Protein AF-A0A658NK77-F1 (afdb_monomer_lite)

Structure (mmCIF, N/CA/C/O backbone):
data_AF-A0A658NK77-F1
#
_entry.id   AF-A0A658NK77-F1
#
loop_
_atom_site.group_PDB
_atom_site.id
_atom_site.type_symbol
_atom_site.label_atom_id
_atom_site.label_alt_id
_atom_site.label_comp_id
_atom_site.label_asym_id
_atom_site.label_entity_id
_atom_site.label_seq_id
_atom_site.pdbx_PDB_ins_code
_atom_site.Cartn_x
_atom_site.Cartn_y
_atom_site.Cartn_z
_atom_site.occupancy
_atom_site.B_iso_or_equiv
_atom_site.auth_seq_id
_atom_site.auth_comp_id
_atom_site.auth_asym_id
_atom_site.auth_atom_id
_atom_site.pdbx_PDB_model_num
ATOM 1 N N . GLU A 1 1 ? -11.442 7.409 2.285 1.00 90.62 1 GLU A N 1
ATOM 2 C CA . GLU A 1 1 ? -12.764 7.462 1.645 1.00 90.62 1 GLU A CA 1
ATOM 3 C C . GLU A 1 1 ? -13.683 6.512 2.390 1.00 90.62 1 GLU A C 1
ATOM 5 O O . GLU A 1 1 ? -13.222 5.436 2.770 1.00 90.62 1 GLU A O 1
ATOM 10 N N . ASP A 1 2 ? -14.904 6.927 2.698 1.00 93.38 2 ASP A N 1
ATOM 11 C CA . ASP A 1 2 ? -15.929 6.022 3.218 1.00 93.38 2 ASP A CA 1
ATOM 12 C C . ASP A 1 2 ? -16.692 5.330 2.078 1.00 93.38 2 ASP A C 1
ATOM 14 O O . ASP A 1 2 ? -16.338 5.452 0.910 1.00 93.38 2 ASP A O 1
ATOM 18 N N . GLN A 1 3 ? -17.737 4.569 2.403 1.00 92.69 3 GLN A N 1
ATOM 19 C CA . GLN A 1 3 ? -18.522 3.851 1.391 1.00 92.69 3 GLN A CA 1
ATOM 20 C C . GLN A 1 3 ? -19.343 4.777 0.476 1.00 92.69 3 GLN A C 1
ATOM 22 O O . GLN A 1 3 ? -19.893 4.308 -0.515 1.00 92.69 3 GLN A O 1
ATOM 27 N N . GLN A 1 4 ? -19.452 6.065 0.809 1.00 95.12 4 GLN A N 1
ATOM 28 C CA . GLN A 1 4 ? -20.209 7.067 0.055 1.00 95.12 4 GLN A CA 1
ATOM 29 C C . GLN A 1 4 ? -19.293 7.985 -0.765 1.00 95.12 4 GLN A C 1
ATOM 31 O O . GLN A 1 4 ? -19.774 8.939 -1.371 1.00 95.12 4 GLN A O 1
ATOM 36 N N . GLY A 1 5 ? -17.982 7.727 -0.785 1.00 94.50 5 GLY A N 1
ATOM 37 C CA . GLY A 1 5 ? -17.026 8.550 -1.521 1.00 94.50 5 GLY A CA 1
ATOM 38 C C . GLY A 1 5 ? -16.488 9.752 -0.743 1.00 94.50 5 GLY A C 1
ATOM 39 O O . GLY A 1 5 ? -15.706 10.534 -1.284 1.00 94.50 5 GLY A O 1
ATOM 40 N N . ARG A 1 6 ? -16.865 9.942 0.531 1.00 95.12 6 ARG A N 1
ATOM 41 C CA . ARG A 1 6 ? -16.403 11.101 1.307 1.00 95.12 6 ARG A CA 1
ATOM 42 C C . ARG A 1 6 ? -14.991 10.872 1.827 1.00 95.12 6 ARG A C 1
ATOM 44 O O . ARG A 1 6 ? -14.655 9.819 2.377 1.00 95.12 6 ARG A O 1
ATOM 51 N N . VAL A 1 7 ? -14.147 11.889 1.689 1.00 96.06 7 VAL A N 1
ATOM 52 C CA . VAL A 1 7 ? -12.780 11.880 2.217 1.00 96.06 7 VAL A CA 1
ATOM 53 C C . VAL A 1 7 ? -12.782 12.358 3.667 1.00 96.06 7 VAL A C 1
ATOM 55 O O . VAL A 1 7 ? -13.358 13.391 3.988 1.00 96.06 7 VAL A O 1
ATOM 58 N N . TRP A 1 8 ? -12.100 11.605 4.528 1.00 96.81 8 TRP A N 1
ATOM 59 C CA . TRP A 1 8 ? -11.950 11.894 5.951 1.00 96.81 8 TRP A CA 1
ATOM 60 C C . TRP A 1 8 ? -10.469 11.999 6.294 1.00 96.81 8 TRP A C 1
ATOM 62 O O . TRP A 1 8 ? -9.677 11.135 5.908 1.00 96.81 8 TRP A O 1
ATOM 72 N N . HIS A 1 9 ? -10.093 13.032 7.043 1.00 97.00 9 HIS A N 1
ATOM 73 C CA . HIS A 1 9 ? -8.739 13.174 7.556 1.00 97.00 9 HIS A CA 1
ATOM 74 C C . HIS A 1 9 ? -8.604 12.426 8.888 1.00 97.00 9 HIS A C 1
ATOM 76 O O . HIS A 1 9 ? -9.033 12.906 9.942 1.00 97.00 9 HIS A O 1
ATOM 82 N N . CYS A 1 10 ? -7.995 11.240 8.848 1.00 96.75 10 CYS A N 1
ATOM 83 C CA . CYS A 1 10 ? -7.873 10.376 10.017 1.00 96.75 10 CYS A CA 1
ATOM 84 C C . CYS A 1 10 ? -6.450 10.316 10.576 1.00 96.75 10 CYS A C 1
ATOM 86 O O . CYS A 1 10 ? -5.478 10.215 9.831 1.00 96.75 10 CYS A O 1
ATOM 88 N N . LEU A 1 11 ? -6.339 10.288 11.904 1.00 96.12 11 LEU A N 1
ATOM 89 C CA . LEU A 1 11 ? -5.097 9.929 12.591 1.00 96.12 11 LEU A CA 1
ATOM 90 C C . LEU A 1 11 ? -5.038 8.414 12.812 1.00 96.12 11 LEU A C 1
ATOM 92 O O . LEU A 1 11 ? -6.062 7.782 13.052 1.00 96.12 11 LEU A O 1
ATOM 96 N N . ALA A 1 12 ? -3.852 7.815 12.766 1.00 95.44 12 ALA A N 1
ATOM 97 C CA . ALA A 1 12 ? -3.680 6.401 13.094 1.00 95.44 12 ALA A CA 1
ATOM 98 C C . ALA A 1 12 ? -3.505 6.211 14.606 1.00 95.44 12 ALA A C 1
ATOM 100 O O . ALA A 1 12 ? -2.699 6.904 15.231 1.00 95.44 12 ALA A O 1
ATOM 101 N N . ARG A 1 13 ? -4.229 5.256 15.202 1.00 93.50 13 ARG A N 1
ATOM 102 C CA . ARG A 1 13 ? -3.976 4.848 16.589 1.00 93.50 13 ARG A CA 1
ATOM 103 C C . ARG A 1 13 ? -2.590 4.204 16.697 1.00 93.50 13 ARG A C 1
ATOM 105 O O . ARG A 1 13 ? -2.104 3.579 15.758 1.00 93.50 13 ARG A O 1
AT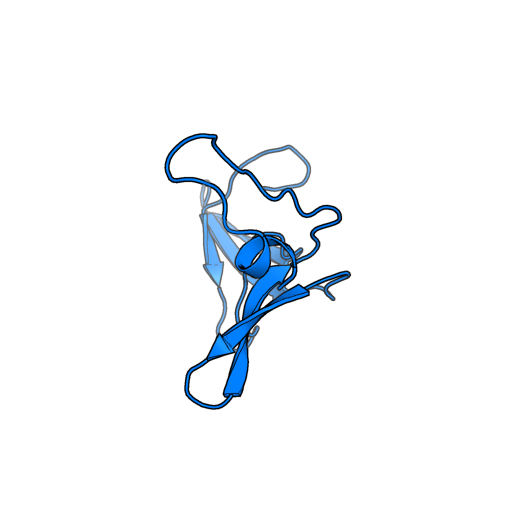OM 112 N N . GLN A 1 14 ? -1.962 4.320 17.863 1.00 92.00 14 GLN A N 1
ATOM 113 C CA . GLN A 1 14 ? -0.737 3.576 18.157 1.00 92.00 14 GLN A CA 1
ATOM 114 C C . GLN A 1 14 ? -0.970 2.059 18.029 1.00 92.00 14 GLN A C 1
ATOM 116 O O . GLN A 1 14 ? -2.078 1.571 18.249 1.00 92.00 14 GLN A O 1
ATOM 121 N N . ASN A 1 15 ? 0.094 1.321 17.704 1.00 91.62 15 ASN A N 1
ATOM 122 C CA . ASN A 1 15 ? 0.145 -0.148 17.664 1.00 91.62 15 ASN A CA 1
ATOM 123 C C . ASN A 1 15 ? -0.725 -0.851 16.603 1.00 91.62 15 ASN A C 1
ATOM 125 O O . ASN A 1 15 ? -0.842 -2.071 16.642 1.00 91.62 15 ASN A O 1
ATOM 129 N N . ILE A 1 16 ? -1.281 -0.139 15.616 1.00 92.75 16 ILE A N 1
ATOM 130 C CA . ILE A 1 16 ? -2.039 -0.766 14.510 1.00 92.75 16 ILE A CA 1
ATOM 131 C C . ILE A 1 16 ? -1.154 -1.219 13.336 1.00 92.75 16 ILE A C 1
ATOM 133 O O . ILE A 1 16 ? -1.657 -1.673 12.311 1.00 92.75 16 ILE A O 1
ATOM 137 N N . GLY A 1 17 ? 0.165 -1.059 13.463 1.00 89.94 17 GLY A N 1
ATOM 138 C CA . GLY A 1 17 ? 1.125 -1.247 12.379 1.00 89.94 17 GLY A CA 1
ATOM 139 C C . GLY A 1 17 ? 1.316 0.013 11.530 1.00 89.94 17 GLY A C 1
ATOM 140 O O . GLY A 1 17 ? 1.083 1.131 11.988 1.00 89.94 17 GLY A O 1
ATOM 141 N N . HIS A 1 18 ? 1.789 -0.172 10.295 1.00 91.00 18 HIS A N 1
ATOM 142 C CA . HIS A 1 18 ? 2.086 0.920 9.366 1.00 91.00 18 HIS A CA 1
ATOM 143 C C . HIS A 1 18 ? 1.060 0.937 8.222 1.00 91.00 18 HIS A C 1
ATOM 145 O O . HIS A 1 18 ? 1.183 0.109 7.305 1.00 91.00 18 HIS A O 1
ATOM 151 N N . PRO A 1 19 ? 0.043 1.819 8.283 1.00 94.75 19 PRO A N 1
ATOM 152 C CA . PRO A 1 19 ? -0.915 1.967 7.200 1.00 94.75 19 PRO A CA 1
ATOM 153 C C . PRO A 1 19 ? -0.225 2.536 5.962 1.00 94.75 19 PRO A C 1
ATOM 155 O O . PRO A 1 19 ? 0.597 3.447 6.057 1.00 94.75 19 PRO A O 1
ATOM 158 N N . VAL A 1 20 ? -0.566 1.986 4.803 1.00 96.44 20 VAL A N 1
ATOM 159 C CA . VAL A 1 20 ? -0.077 2.427 3.493 1.00 96.44 20 VAL A CA 1
ATOM 160 C C . VAL A 1 20 ? -1.244 2.671 2.540 1.00 96.44 20 VAL A C 1
ATOM 162 O O . VAL A 1 20 ? -2.386 2.299 2.819 1.00 96.44 20 VAL A O 1
ATOM 165 N N . CYS A 1 21 ? -0.972 3.290 1.393 1.00 96.19 21 CYS A N 1
ATOM 166 C CA . CYS A 1 21 ? -1.989 3.503 0.367 1.00 96.19 21 CYS A CA 1
ATOM 167 C C . CYS A 1 21 ? -2.632 2.175 -0.065 1.00 96.19 21 CYS A C 1
ATOM 169 O O . CYS A 1 21 ? -1.943 1.172 -0.264 1.00 96.19 21 CYS A O 1
ATOM 171 N N . GLY A 1 22 ? -3.958 2.187 -0.205 1.00 96.50 22 GLY A N 1
ATOM 172 C CA . GLY A 1 22 ? -4.758 1.016 -0.569 1.00 96.50 22 GLY A CA 1
ATOM 173 C C . GLY A 1 22 ? -5.144 0.106 0.602 1.00 96.50 22 GLY A C 1
ATOM 174 O O . GLY A 1 22 ? -5.951 -0.804 0.408 1.00 96.50 22 GLY A O 1
ATOM 175 N N . ASP A 1 23 ? -4.648 0.337 1.825 1.00 97.50 23 ASP A N 1
ATOM 176 C CA . ASP A 1 23 ? -5.123 -0.405 2.996 1.00 97.50 23 ASP A CA 1
ATOM 177 C C . ASP A 1 23 ? -6.628 -0.198 3.223 1.00 97.50 23 ASP A C 1
ATOM 179 O O . ASP A 1 23 ? -7.147 0.919 3.224 1.00 97.50 23 ASP A O 1
ATOM 183 N N . ARG A 1 24 ? -7.332 -1.303 3.477 1.00 97.19 24 ARG A N 1
ATOM 184 C CA . ARG A 1 24 ? -8.711 -1.277 3.966 1.00 97.19 24 ARG A CA 1
ATOM 185 C C . ARG A 1 24 ? -8.655 -1.172 5.480 1.00 97.19 24 ARG A C 1
ATOM 187 O O . ARG A 1 24 ? -8.034 -2.013 6.12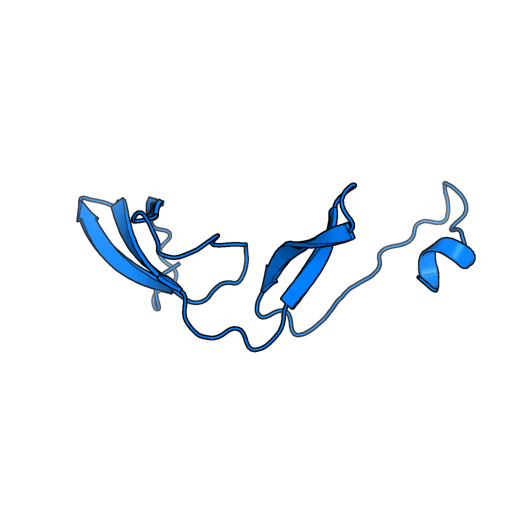6 1.00 97.19 24 A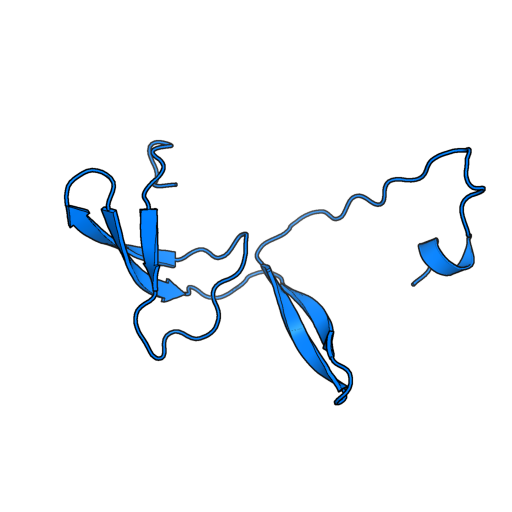RG A O 1
ATOM 194 N N . VAL A 1 25 ? -9.304 -0.168 6.055 1.00 97.06 25 VAL A N 1
ATOM 195 C CA . VAL A 1 25 ? -9.159 0.149 7.481 1.00 97.06 25 VAL A CA 1
ATOM 196 C C . VAL A 1 25 ? -10.491 0.167 8.220 1.00 97.06 25 VAL A C 1
ATOM 198 O O . VAL A 1 25 ? -11.538 0.435 7.634 1.00 97.06 25 VAL A O 1
ATOM 201 N N . VAL A 1 26 ? -10.433 -0.098 9.525 1.00 96.69 26 VAL A N 1
ATOM 202 C CA . VAL A 1 26 ? -11.512 0.214 10.467 1.00 96.69 26 VAL A CA 1
ATOM 203 C C . VAL A 1 26 ? -11.200 1.572 11.078 1.00 96.69 26 VAL A C 1
ATOM 205 O O . VAL A 1 26 ? -10.082 1.808 11.539 1.00 96.69 26 VAL A O 1
ATOM 208 N N . TRP A 1 27 ? -12.167 2.481 11.054 1.00 96.88 27 TRP A N 1
ATOM 209 C CA . TRP A 1 27 ? -11.998 3.839 11.554 1.00 96.88 27 TRP A CA 1
ATOM 210 C C . TRP A 1 27 ? -13.301 4.355 12.167 1.00 96.88 27 TRP A C 1
ATOM 212 O O . TRP A 1 27 ? -14.372 3.799 11.929 1.00 96.88 27 TRP A O 1
ATOM 222 N N . GLN A 1 28 ? -13.194 5.408 12.972 1.00 95.94 28 GLN A N 1
ATOM 223 C CA . GLN A 1 28 ? -14.327 6.055 13.628 1.00 95.94 28 GLN A CA 1
ATOM 224 C C . GLN A 1 28 ? -14.222 7.574 13.490 1.00 95.94 28 GLN A C 1
ATOM 226 O O . GLN A 1 28 ? -13.133 8.135 13.635 1.00 95.94 28 GLN A O 1
ATOM 231 N N . ALA A 1 29 ? -15.346 8.240 13.223 1.00 96.06 29 ALA A N 1
ATOM 232 C CA . ALA A 1 29 ? -15.414 9.696 13.178 1.00 96.06 29 ALA A CA 1
ATOM 233 C C . ALA A 1 29 ? -15.208 10.301 14.576 1.00 96.06 29 ALA A C 1
ATOM 235 O O . ALA A 1 29 ? -15.735 9.799 15.569 1.00 96.06 29 ALA A O 1
ATOM 236 N N . THR A 1 30 ? -14.451 11.392 14.644 1.00 95.94 30 THR A N 1
ATOM 237 C CA . THR A 1 30 ? -14.157 12.125 15.890 1.00 95.94 30 THR A CA 1
ATOM 238 C C . THR A 1 30 ? -14.528 13.605 15.812 1.00 95.94 30 THR A C 1
ATOM 240 O O . THR A 1 30 ? -14.434 14.320 16.805 1.00 95.94 30 THR A O 1
ATOM 243 N N . GLY A 1 31 ? -14.972 14.069 14.645 1.00 91.81 31 GLY A N 1
ATOM 244 C CA . GLY A 1 31 ? -15.443 15.425 14.395 1.00 91.81 31 GLY A CA 1
ATOM 245 C C . GLY A 1 31 ? -15.762 15.620 12.910 1.00 91.81 31 GLY A C 1
ATOM 246 O O . GLY A 1 31 ? -15.658 14.666 12.136 1.00 91.81 31 GLY A O 1
ATOM 247 N N . PRO A 1 32 ? -16.133 16.839 12.489 1.00 93.19 32 PRO A N 1
ATOM 248 C CA . PRO A 1 32 ? -16.376 17.144 11.081 1.00 93.19 32 PRO A CA 1
ATOM 249 C C . PRO A 1 32 ? -15.143 16.821 10.229 1.00 93.19 32 PRO A C 1
ATOM 251 O O . PRO A 1 32 ? -14.056 17.328 10.507 1.00 93.19 32 PRO A O 1
ATOM 254 N N . ASP A 1 33 ? -15.308 15.937 9.241 1.00 93.44 33 ASP A N 1
ATOM 255 C CA . ASP A 1 33 ? -14.259 15.473 8.316 1.00 93.44 33 ASP A CA 1
ATOM 256 C C . ASP A 1 33 ? -12.994 14.911 8.992 1.00 93.44 33 ASP A C 1
ATOM 258 O O . ASP A 1 33 ? -11.929 14.812 8.376 1.00 93.44 33 ASP A O 1
ATOM 262 N N . ARG A 1 34 ? -13.101 14.506 10.265 1.00 97.06 34 ARG A N 1
ATOM 263 C CA . ARG A 1 34 ? -12.003 13.944 11.058 1.00 97.06 34 ARG A CA 1
ATOM 264 C C . ARG A 1 34 ? -12.358 12.587 11.642 1.00 97.06 34 ARG A C 1
ATOM 266 O O . ARG A 1 34 ? -13.499 12.327 12.021 1.00 97.06 34 ARG A O 1
ATOM 273 N N . GLY A 1 35 ? -11.347 11.739 11.780 1.00 96.69 35 GLY A N 1
ATOM 274 C CA . GLY A 1 35 ? -11.506 10.439 12.414 1.00 96.69 35 GLY A CA 1
ATOM 275 C C . GLY A 1 35 ? -10.215 9.862 12.969 1.00 96.69 35 GLY A C 1
ATOM 276 O O . GLY A 1 35 ? -9.151 10.485 12.952 1.00 96.69 35 GLY A O 1
ATOM 277 N N . VAL A 1 36 ? -10.318 8.641 13.474 1.00 97.00 36 VAL A N 1
ATOM 278 C CA . VAL A 1 36 ? -9.181 7.845 13.928 1.00 97.00 36 VAL A CA 1
ATOM 279 C C . VAL A 1 36 ? -9.274 6.455 13.319 1.00 97.00 36 VAL A C 1
ATOM 281 O O . VAL A 1 36 ? -10.311 5.801 13.409 1.00 97.00 36 VAL A O 1
ATOM 284 N N . VAL A 1 37 ? -8.182 5.997 12.710 1.00 97.62 37 VAL A N 1
ATOM 285 C CA . VAL A 1 37 ? -8.018 4.618 12.247 1.00 97.62 37 VAL A CA 1
ATOM 286 C C . VAL A 1 37 ? -7.652 3.742 13.439 1.00 97.62 37 VAL A C 1
ATOM 288 O O . VAL A 1 37 ? -6.659 3.997 14.122 1.00 97.62 37 VAL A O 1
ATOM 291 N N . THR A 1 38 ? -8.445 2.704 13.684 1.00 96.62 38 THR A N 1
ATOM 292 C CA . THR A 1 38 ? -8.314 1.813 14.844 1.00 96.62 38 THR A CA 1
ATOM 293 C C . THR A 1 38 ? -7.743 0.446 14.493 1.00 96.62 38 THR A C 1
ATOM 295 O O . THR A 1 38 ? -7.182 -0.200 15.375 1.00 96.62 38 THR A O 1
ATOM 298 N N . ALA A 1 39 ? -7.846 0.013 13.234 1.00 97.00 39 ALA A N 1
ATOM 299 C CA . ALA A 1 39 ? -7.246 -1.229 12.754 1.00 97.00 39 ALA A CA 1
ATOM 300 C C . ALA A 1 39 ? -7.029 -1.216 11.234 1.00 97.00 39 ALA A C 1
ATOM 302 O O . ALA A 1 39 ? -7.741 -0.534 10.492 1.00 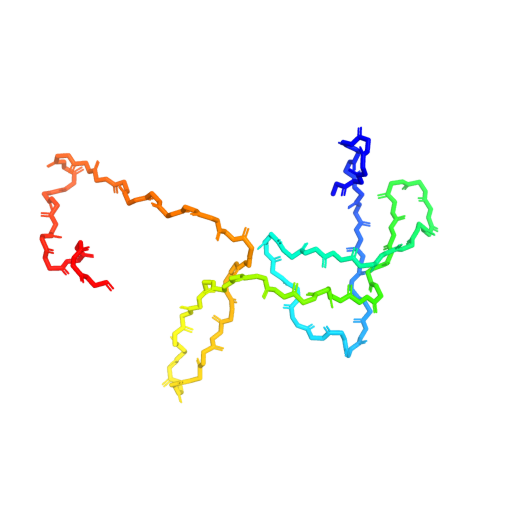97.00 39 ALA A O 1
ATOM 303 N N . ILE A 1 40 ? -6.083 -2.033 10.773 1.00 97.31 40 ILE A N 1
ATOM 304 C CA . ILE A 1 40 ? -5.859 -2.347 9.358 1.00 97.31 40 ILE A CA 1
ATOM 305 C C . ILE A 1 40 ? -6.427 -3.747 9.105 1.00 97.31 40 ILE A C 1
ATOM 307 O O . ILE A 1 40 ? -6.161 -4.668 9.876 1.00 97.31 40 ILE A O 1
ATOM 311 N N . ARG A 1 41 ? -7.238 -3.913 8.057 1.00 96.88 41 ARG A N 1
ATOM 312 C CA . ARG A 1 41 ? -7.754 -5.229 7.653 1.00 96.88 41 ARG A CA 1
ATOM 313 C C . ARG A 1 41 ? -6.673 -6.027 6.929 1.00 96.88 41 ARG A C 1
ATOM 315 O O . ARG A 1 41 ? -5.695 -5.471 6.436 1.00 96.88 41 ARG A O 1
ATOM 322 N N . GLU A 1 42 ? -6.878 -7.335 6.830 1.00 96.56 42 GLU A N 1
ATOM 323 C CA . GLU A 1 42 ? -5.979 -8.214 6.087 1.00 96.56 42 GLU A CA 1
ATOM 324 C C . GLU A 1 42 ? -5.791 -7.738 4.637 1.00 96.56 42 GLU A C 1
ATOM 326 O O . GLU A 1 42 ? -6.744 -7.342 3.955 1.00 96.56 42 GLU A O 1
ATOM 331 N N . ARG A 1 43 ? -4.532 -7.742 4.191 1.00 97.19 43 ARG A N 1
ATOM 332 C CA . ARG A 1 43 ? -4.130 -7.297 2.857 1.00 97.19 43 ARG A CA 1
ATOM 333 C C . ARG A 1 43 ? -4.251 -8.459 1.881 1.00 97.19 43 ARG A C 1
ATOM 335 O O . ARG A 1 43 ? -3.643 -9.498 2.098 1.00 97.19 43 ARG A O 1
ATOM 342 N N . ALA A 1 44 ? -4.958 -8.252 0.777 1.00 97.69 44 ALA A N 1
ATOM 343 C CA . ALA A 1 44 ? -5.030 -9.223 -0.315 1.00 97.69 44 ALA A CA 1
ATOM 344 C C . ALA A 1 44 ? -3.738 -9.257 -1.153 1.00 97.69 44 ALA A C 1
ATOM 346 O O . ALA A 1 44 ? -3.390 -10.280 -1.730 1.00 97.69 44 ALA A O 1
ATOM 347 N N . SER A 1 45 ? -3.019 -8.135 -1.220 1.00 96.94 45 SER A N 1
ATOM 348 C CA . SER A 1 45 ? -1.722 -8.018 -1.889 1.00 96.94 45 SER A CA 1
ATOM 349 C C . SER A 1 45 ? -0.873 -6.941 -1.217 1.00 96.94 45 SER A C 1
ATOM 351 O O . SER A 1 45 ? -1.390 -6.076 -0.498 1.00 96.94 45 SER A O 1
ATOM 353 N N . ARG A 1 46 ? 0.444 -6.984 -1.437 1.00 95.38 46 ARG A N 1
ATOM 354 C CA . ARG A 1 46 ? 1.400 -6.035 -0.857 1.00 95.38 46 ARG A CA 1
ATOM 355 C C . ARG A 1 46 ? 2.488 -5.689 -1.866 1.00 95.38 46 ARG A C 1
ATOM 357 O O . ARG A 1 46 ? 3.199 -6.576 -2.321 1.00 95.38 46 ARG A O 1
ATOM 364 N N . LEU A 1 47 ? 2.672 -4.395 -2.116 1.00 96.06 47 LEU A N 1
ATOM 365 C CA . LEU A 1 47 ? 3.860 -3.860 -2.775 1.00 96.06 47 LEU A CA 1
ATOM 366 C C . LEU A 1 47 ? 4.853 -3.428 -1.695 1.00 96.06 47 LEU A C 1
ATOM 368 O O . LEU A 1 47 ? 4.514 -2.640 -0.805 1.00 96.06 47 LEU A O 1
ATOM 372 N N . ALA A 1 48 ? 6.068 -3.964 -1.733 1.00 94.31 48 ALA A N 1
ATOM 373 C CA . ALA A 1 48 ? 7.095 -3.696 -0.735 1.00 94.31 48 ALA A CA 1
ATOM 374 C C . ALA A 1 48 ? 8.460 -3.510 -1.388 1.00 94.31 48 ALA A C 1
ATOM 376 O O . ALA A 1 48 ? 8.741 -4.093 -2.429 1.00 94.31 48 ALA A O 1
ATOM 377 N N . ARG A 1 49 ? 9.313 -2.725 -0.733 1.00 92.38 49 ARG A N 1
ATOM 378 C CA . ARG A 1 49 ? 10.704 -2.520 -1.130 1.00 92.38 49 ARG A CA 1
ATOM 379 C C . ARG A 1 49 ? 11.628 -2.972 0.004 1.00 92.38 49 ARG A C 1
ATOM 381 O O . ARG A 1 49 ? 11.334 -2.646 1.159 1.00 92.38 4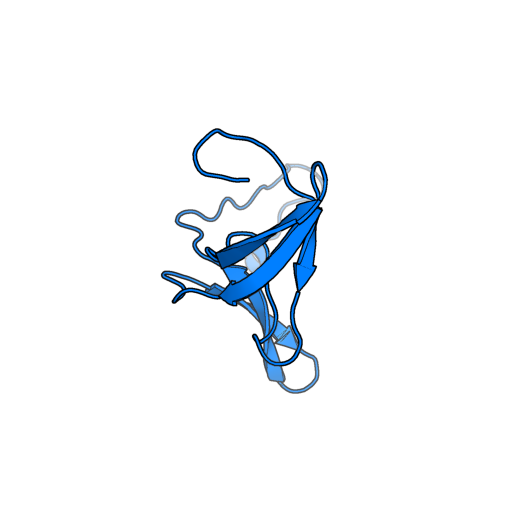9 ARG A O 1
ATOM 388 N N . PRO A 1 50 ? 12.720 -3.701 -0.279 1.00 91.81 50 PRO A N 1
ATOM 389 C CA . PRO A 1 50 ? 13.750 -3.960 0.719 1.00 91.81 50 PRO A CA 1
ATOM 390 C C . PRO A 1 50 ? 14.431 -2.646 1.126 1.00 91.81 50 PRO A C 1
ATOM 392 O O . PRO A 1 50 ? 14.773 -1.816 0.280 1.00 91.81 50 PRO A O 1
ATOM 395 N N . ASP A 1 51 ? 14.591 -2.430 2.426 1.00 88.31 51 ASP A N 1
ATOM 396 C CA . ASP A 1 51 ? 15.420 -1.354 2.955 1.00 88.31 51 ASP A CA 1
ATOM 397 C C . ASP A 1 51 ? 16.912 -1.732 2.935 1.00 88.31 51 ASP A C 1
ATOM 399 O O . ASP A 1 51 ? 17.282 -2.858 2.597 1.00 88.31 51 ASP A O 1
ATOM 403 N N . TYR A 1 52 ? 17.786 -0.789 3.304 1.00 86.56 52 TYR A N 1
ATOM 404 C CA . TYR A 1 52 ? 19.239 -1.013 3.342 1.00 86.56 52 TYR A CA 1
ATOM 405 C C . TYR A 1 52 ? 19.669 -2.128 4.310 1.00 86.56 52 TYR A C 1
ATOM 407 O O . TYR A 1 52 ? 20.770 -2.650 4.181 1.00 86.56 52 TYR A O 1
ATOM 415 N N . SER A 1 53 ? 18.815 -2.500 5.269 1.00 89.81 53 SER A N 1
ATOM 416 C CA . SER A 1 53 ? 19.044 -3.611 6.200 1.00 89.81 53 SER A CA 1
ATOM 417 C C . SER A 1 53 ? 18.472 -4.946 5.703 1.00 89.81 53 SER A C 1
ATOM 419 O O . SER A 1 53 ? 18.515 -5.939 6.427 1.00 89.81 53 SER A O 1
ATOM 421 N N . GLY A 1 54 ? 17.911 -4.981 4.488 1.00 85.88 54 GLY A N 1
ATOM 422 C CA . GLY A 1 54 ? 17.271 -6.155 3.894 1.00 85.88 54 GLY A CA 1
ATOM 423 C C . GLY A 1 54 ? 15.851 -6.427 4.402 1.00 85.88 54 GLY A C 1
ATOM 424 O O . GLY A 1 54 ? 15.241 -7.424 4.017 1.00 85.88 54 GLY A O 1
ATOM 425 N N . ARG A 1 55 ? 15.280 -5.560 5.248 1.00 89.12 55 ARG A N 1
ATOM 426 C CA . ARG A 1 55 ? 13.903 -5.716 5.738 1.00 89.12 55 ARG A CA 1
ATOM 427 C C . ARG A 1 55 ? 12.923 -5.158 4.717 1.00 89.12 55 ARG A C 1
ATOM 429 O O . ARG A 1 55 ? 13.144 -4.109 4.122 1.00 89.12 55 ARG A O 1
ATOM 436 N N . THR A 1 56 ? 11.795 -5.832 4.517 1.00 89.50 56 THR A N 1
ATOM 437 C CA . THR A 1 56 ? 10.786 -5.373 3.555 1.00 89.50 56 THR A CA 1
ATOM 438 C C . THR A 1 56 ? 9.907 -4.281 4.161 1.00 89.50 56 THR A C 1
ATOM 440 O O . THR A 1 56 ? 9.124 -4.519 5.086 1.00 89.50 56 THR A O 1
ATOM 443 N N . LYS A 1 57 ? 9.964 -3.073 3.595 1.00 90.88 57 LYS A N 1
ATOM 444 C CA . LYS A 1 57 ? 9.084 -1.959 3.958 1.00 90.88 57 LYS A CA 1
ATOM 445 C C . LYS A 1 57 ? 7.871 -1.927 3.020 1.00 90.88 57 LYS A C 1
ATOM 447 O O . LYS A 1 57 ? 8.054 -1.906 1.803 1.00 90.88 57 LYS A O 1
ATOM 452 N N . PRO A 1 58 ? 6.626 -1.984 3.535 1.00 92.69 58 PRO A N 1
ATOM 453 C CA . PRO A 1 58 ? 5.440 -1.862 2.689 1.00 92.69 58 PRO A CA 1
ATOM 454 C C . PRO A 1 58 ? 5.361 -0.453 2.087 1.00 92.69 58 PRO A C 1
ATOM 456 O O . PRO A 1 58 ? 5.645 0.524 2.776 1.00 92.69 58 PRO A O 1
ATOM 459 N N . LEU A 1 59 ? 4.957 -0.367 0.821 1.00 95.00 59 LEU A N 1
ATOM 460 C CA . LEU A 1 59 ? 4.729 0.889 0.099 1.00 95.00 59 LEU A CA 1
ATOM 461 C C . LEU A 1 59 ? 3.246 1.089 -0.237 1.00 95.00 59 LEU A C 1
ATOM 463 O O . LEU A 1 59 ? 2.738 2.199 -0.122 1.00 95.00 59 LEU A O 1
ATOM 467 N N . ALA A 1 60 ? 2.555 0.013 -0.620 1.00 97.00 60 ALA A N 1
ATOM 468 C CA . ALA A 1 60 ? 1.126 0.002 -0.920 1.00 97.00 60 ALA A CA 1
ATOM 469 C C . ALA A 1 60 ? 0.534 -1.395 -0.677 1.00 97.00 60 ALA A C 1
ATOM 471 O O . ALA A 1 60 ? 1.265 -2.387 -0.562 1.00 97.00 60 ALA A O 1
ATOM 472 N N . ALA A 1 61 ? -0.790 -1.480 -0.603 1.00 97.69 61 ALA A N 1
ATOM 473 C CA . ALA A 1 61 ? -1.524 -2.719 -0.384 1.00 97.69 61 ALA A CA 1
ATOM 474 C C . ALA A 1 61 ? -2.769 -2.803 -1.272 1.00 97.69 61 ALA A C 1
ATOM 476 O O . ALA A 1 61 ? -3.265 -1.791 -1.758 1.00 97.69 61 ALA A O 1
ATOM 477 N N . ASN A 1 62 ? -3.290 -4.020 -1.443 1.00 97.25 62 ASN A N 1
ATOM 478 C CA . ASN A 1 62 ? -4.543 -4.302 -2.156 1.00 97.25 62 ASN A CA 1
ATOM 479 C C . ASN A 1 62 ? -4.573 -3.795 -3.611 1.00 97.25 62 ASN A C 1
ATOM 481 O O . ASN A 1 62 ? -5.634 -3.468 -4.138 1.00 97.25 62 ASN A O 1
ATOM 485 N N . LEU A 1 63 ? -3.408 -3.751 -4.260 1.00 96.94 63 LEU A N 1
ATOM 486 C CA . LEU A 1 63 ? -3.283 -3.506 -5.693 1.00 96.94 63 LEU A CA 1
ATOM 487 C C . LEU A 1 63 ? -3.624 -4.785 -6.464 1.00 96.94 63 LEU A C 1
ATOM 489 O O . LEU A 1 63 ? -3.170 -5.870 -6.094 1.00 96.94 63 LEU A O 1
ATOM 493 N N . THR A 1 64 ? -4.391 -4.653 -7.541 1.00 97.06 64 THR A N 1
ATOM 494 C CA . THR A 1 64 ? -4.727 -5.753 -8.462 1.00 97.06 64 THR A CA 1
ATOM 495 C C . THR A 1 64 ? -3.951 -5.683 -9.773 1.00 97.06 64 THR A C 1
ATOM 497 O O . THR A 1 64 ? -3.901 -6.666 -10.504 1.00 97.06 64 THR A O 1
ATOM 500 N N . GLN A 1 65 ? -3.339 -4.536 -10.069 1.00 95.94 65 GLN A N 1
ATOM 501 C CA . GLN A 1 65 ? -2.591 -4.294 -11.293 1.00 95.94 65 GLN A CA 1
ATOM 502 C C . GLN A 1 65 ? -1.404 -3.374 -11.002 1.00 95.94 65 GLN A C 1
ATOM 504 O O . GLN A 1 65 ? -1.520 -2.408 -10.246 1.00 95.94 65 GLN A O 1
ATOM 509 N N . LEU A 1 66 ? -0.269 -3.680 -11.626 1.00 94.50 66 LEU A N 1
ATOM 510 C CA . LEU A 1 66 ? 0.882 -2.793 -11.730 1.00 94.50 66 LEU A CA 1
ATOM 511 C C . LEU A 1 66 ? 0.995 -2.350 -13.186 1.00 94.50 66 LEU A C 1
ATOM 513 O O . LEU A 1 66 ? 0.868 -3.165 -14.097 1.00 94.50 66 LEU A O 1
ATOM 517 N N . VAL A 1 67 ? 1.209 -1.055 -13.397 1.00 95.62 67 VAL A N 1
ATOM 518 C CA . VAL A 1 67 ? 1.412 -0.481 -14.727 1.00 95.62 67 VAL A CA 1
ATOM 519 C C . VAL A 1 67 ? 2.795 0.147 -14.742 1.00 95.62 67 VAL A C 1
ATOM 521 O O . VAL A 1 67 ? 3.037 1.127 -14.038 1.00 95.62 67 VAL A O 1
ATOM 524 N N . VAL A 1 68 ? 3.704 -0.436 -15.520 1.00 94.12 68 VAL A N 1
ATOM 525 C CA . VAL A 1 68 ? 5.041 0.119 -15.743 1.00 94.12 68 VAL A CA 1
ATOM 526 C C . VAL A 1 68 ? 4.954 1.092 -16.911 1.00 94.12 68 VAL A C 1
ATOM 528 O O . VAL A 1 68 ? 4.531 0.723 -18.005 1.00 94.12 68 VAL A O 1
ATOM 531 N N . VAL A 1 69 ? 5.312 2.350 -16.663 1.00 95.00 69 VAL A N 1
ATOM 532 C CA . VAL A 1 69 ? 5.249 3.420 -17.663 1.00 95.00 69 VAL A CA 1
ATOM 533 C C . VAL A 1 69 ? 6.656 3.704 -18.170 1.00 95.00 69 VAL A C 1
ATOM 535 O O . VAL A 1 69 ? 7.560 3.975 -17.383 1.00 95.00 69 VAL A O 1
ATOM 538 N N . LEU A 1 70 ? 6.824 3.648 -19.489 1.00 94.94 70 LEU A N 1
ATOM 539 C CA . LEU A 1 70 ? 8.080 3.896 -20.194 1.00 94.94 70 LEU A CA 1
ATOM 540 C C . LEU A 1 70 ? 7.900 5.090 -21.137 1.00 94.94 70 LEU A C 1
ATOM 542 O O . LEU A 1 70 ? 6.789 5.377 -21.584 1.00 94.94 70 LEU A O 1
ATOM 546 N N . ALA A 1 71 ? 8.998 5.763 -21.465 1.00 95.69 71 ALA A N 1
ATOM 547 C CA . ALA A 1 71 ? 9.034 6.837 -22.451 1.00 95.69 71 ALA A CA 1
ATOM 548 C C . ALA A 1 71 ? 10.171 6.578 -23.452 1.00 95.69 71 ALA A C 1
ATOM 550 O O . ALA A 1 71 ? 11.143 5.924 -23.082 1.00 95.69 71 ALA A O 1
ATOM 551 N N . PRO A 1 72 ? 10.094 7.089 -24.696 1.00 95.81 72 PRO A N 1
ATOM 552 C CA . PRO A 1 72 ? 11.194 6.957 -25.656 1.00 95.81 72 PRO A CA 1
ATOM 553 C C . PRO A 1 72 ? 12.479 7.670 -25.214 1.00 95.81 72 PRO A C 1
ATOM 555 O O . PRO A 1 72 ? 13.569 7.267 -25.607 1.00 95.81 72 PRO A O 1
ATOM 558 N N . GLN A 1 73 ? 12.349 8.747 -24.430 1.00 96.38 73 GLN A N 1
ATOM 559 C CA . GLN A 1 73 ? 13.471 9.480 -23.849 1.00 96.38 73 GLN A CA 1
ATOM 560 C C . GLN A 1 73 ? 13.247 9.735 -22.347 1.00 96.38 73 GLN A C 1
ATOM 562 O O . GLN A 1 73 ? 12.168 10.212 -21.980 1.00 96.38 73 GLN A O 1
ATOM 567 N N . PRO A 1 74 ? 14.253 9.473 -21.486 1.00 93.12 74 PRO A N 1
ATOM 568 C CA . PRO A 1 74 ? 15.494 8.749 -21.803 1.00 93.12 74 PRO A CA 1
ATOM 569 C C . PRO A 1 74 ? 15.198 7.329 -22.315 1.00 93.12 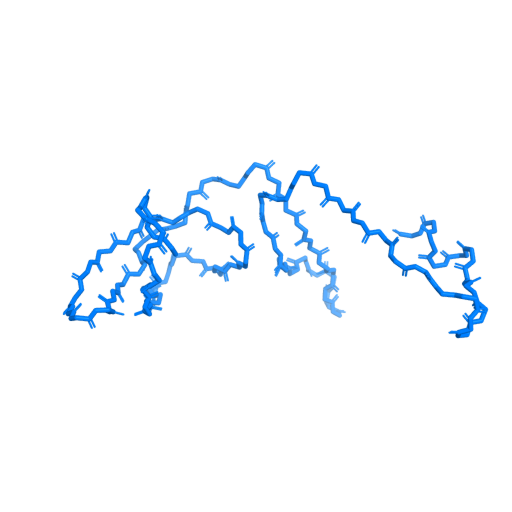74 PRO A C 1
ATOM 571 O O . PRO A 1 74 ? 14.114 6.808 -22.063 1.00 93.12 74 PRO A O 1
ATOM 574 N N . GLU A 1 75 ? 16.129 6.738 -23.070 1.00 96.25 75 GLU A N 1
ATOM 575 C CA . GLU A 1 75 ? 15.927 5.401 -23.641 1.00 96.25 75 GLU A CA 1
ATOM 576 C C . GLU A 1 75 ? 15.593 4.395 -22.524 1.00 96.25 75 GLU A C 1
ATOM 578 O O . GLU A 1 75 ? 16.295 4.356 -21.504 1.00 96.25 75 GLU A O 1
ATOM 583 N N . PRO A 1 76 ? 14.509 3.610 -22.663 1.00 95.75 76 PRO A N 1
ATOM 584 C CA . PRO A 1 76 ? 14.084 2.700 -21.615 1.00 95.75 76 PRO A CA 1
ATOM 585 C C . PRO A 1 76 ? 15.099 1.568 -21.449 1.00 95.75 76 PRO A C 1
ATOM 587 O O . PRO A 1 76 ? 15.521 0.924 -22.406 1.00 95.75 76 PRO A O 1
ATOM 590 N N . SER A 1 77 ? 15.474 1.292 -20.203 1.00 96.00 77 SER A N 1
ATOM 591 C CA . SER A 1 77 ? 16.359 0.175 -19.884 1.00 96.00 77 SER A CA 1
ATOM 592 C C . SER A 1 77 ? 15.564 -1.126 -19.803 1.00 96.00 77 SER A C 1
ATOM 594 O O . SER A 1 77 ? 14.745 -1.285 -18.899 1.00 96.00 77 SER A O 1
ATOM 596 N N . ASN A 1 78 ? 15.858 -2.084 -20.688 1.00 92.88 78 ASN A N 1
ATOM 597 C CA . ASN A 1 78 ? 15.275 -3.432 -20.620 1.00 92.88 78 ASN A CA 1
ATOM 598 C C . ASN A 1 78 ? 15.580 -4.116 -19.279 1.00 92.88 78 ASN A C 1
ATOM 600 O O . ASN A 1 78 ? 14.707 -4.733 -18.686 1.00 92.88 78 ASN A O 1
ATOM 604 N N . TYR A 1 79 ? 16.791 -3.921 -18.745 1.00 94.56 79 TYR A N 1
ATOM 605 C CA . TYR A 1 79 ? 17.163 -4.464 -17.439 1.00 94.56 79 TYR A CA 1
ATOM 606 C C . TYR A 1 79 ? 16.258 -3.949 -16.313 1.00 94.56 79 TYR A C 1
ATOM 608 O O . TYR A 1 79 ? 15.859 -4.724 -15.455 1.00 94.56 79 TYR A O 1
ATOM 616 N N . LEU A 1 80 ? 15.918 -2.654 -16.306 1.00 92.19 80 LEU A N 1
ATOM 617 C CA . LEU A 1 80 ? 15.020 -2.096 -15.287 1.00 92.19 80 LEU A CA 1
ATOM 618 C C . LEU A 1 80 ? 13.564 -2.545 -15.461 1.00 92.19 80 LEU A C 1
ATOM 620 O O . LEU A 1 80 ? 12.814 -2.482 -14.495 1.00 92.19 80 LEU A O 1
ATOM 624 N N . LEU A 1 81 ? 13.162 -2.953 -16.667 1.00 91.50 81 LEU A N 1
ATOM 625 C CA . LEU A 1 81 ? 11.816 -3.459 -16.937 1.00 91.50 81 LEU A CA 1
ATOM 626 C C . LEU A 1 81 ? 11.615 -4.887 -16.407 1.00 91.50 81 LEU A C 1
ATOM 628 O O . LEU A 1 81 ? 10.512 -5.220 -15.983 1.00 91.50 81 LEU A O 1
ATOM 632 N N . ASP A 1 82 ? 12.669 -5.704 -16.425 1.00 91.62 82 ASP A N 1
ATOM 633 C CA . ASP A 1 82 ? 12.623 -7.115 -16.022 1.00 91.62 82 ASP A CA 1
ATOM 634 C C . ASP A 1 82 ? 12.739 -7.344 -14.498 1.00 91.62 82 ASP A C 1
ATOM 636 O O . ASP A 1 82 ? 12.530 -8.467 -14.033 1.00 91.62 82 ASP A O 1
ATOM 640 N N . GLN A 1 83 ? 13.111 -6.318 -13.723 1.00 83.94 83 GLN A N 1
ATOM 641 C CA . GLN A 1 83 ? 13.283 -6.373 -12.257 1.00 83.94 83 GLN A CA 1
ATOM 642 C C . GLN A 1 83 ? 11.984 -6.070 -11.503 1.00 83.94 83 GLN A C 1
ATOM 644 O O . GLN A 1 83 ? 11.726 -6.765 -10.494 1.00 83.94 83 GLN A O 1
#

Secondary structure (DSSP, 8-state):
--TTS---EEEEPTTS----BT--EEEEEEETTEEEEEEEPPPS-EEEEE-TTSPEEEEEES-S-------SSSPPPHHHHH-

pLDDT: mean 94.46, std 2.93, range [83.94, 97.69]

Sequence (83 aa):
EDQQGRVWHCLARQNIGHPVCGDRVVWQATGPDRGVVTAIRERASRLARPDYSGRTKPLAANLTQLVVVLAPQPEPSNYLLDQ

Radius of gyration: 17.18 Å; chains: 1; bounding box: 39×26×44 Å

Foldseek 3Di:
DDPVPDAAAEAEDPPQPDDAAPWDFDWDADDVSYIYTDHTDDFPAFDWDQDPVRDTDTHYTNDPDDDDDDDPPPPDDPVVVVD